Protein AF-A0A8J5FPH4-F1 (afdb_monomer_lite)

Secondary structure (DSSP, 8-state):
-TT--HHHHHHHHHHHHTTT----GGGSTTSTT--S-HHHHHHHHHHHHHHHTTS-GGGG-GGGT--BS--S-S--SS----------B-

InterPro domains:
  IPR012946 X8 domain [PF07983] (3-66)
  IPR012946 X8 domain [SM00768] (1-74)
  IPR044788 Carbohydrate-binding X8 domain-containing protein, plant [PTHR31044] (2-70)

Structure (mmCIF, N/CA/C/O backbone):
data_AF-A0A8J5FPH4-F1
#
_entry.id   AF-A0A8J5FPH4-F1
#
loop_
_atom_site.group_PDB
_atom_site.id
_atom_site.type_symbol
_atom_site.label_atom_id
_atom_site.label_alt_id
_atom_site.label_comp_id
_atom_site.label_asym_id
_atom_site.label_entity_id
_atom_site.label_seq_id
_atom_site.pdbx_PDB_ins_code
_atom_site.Cartn_x
_atom_site.Cartn_y
_atom_site.Cartn_z
_atom_site.occupancy
_atom_site.B_iso_or_equiv
_atom_site.auth_seq_id
_atom_site.auth_comp_id
_atom_site.auth_asym_id
_atom_site.auth_atom_id
_atom_site.pdbx_PDB_model_num
ATOM 1 N N . MET A 1 1 ? 4.506 3.805 8.788 1.00 67.56 1 MET A N 1
ATOM 2 C CA . MET A 1 1 ? 4.325 5.164 8.243 1.00 67.56 1 MET A CA 1
ATOM 3 C C . MET A 1 1 ? 4.230 6.193 9.354 1.00 67.56 1 MET A C 1
ATOM 5 O O . MET A 1 1 ? 3.177 6.799 9.531 1.00 67.56 1 MET A O 1
ATOM 9 N N . PRO A 1 2 ? 5.281 6.393 10.174 1.00 63.12 2 PRO A N 1
ATOM 10 C CA . PRO A 1 2 ? 5.246 7.444 11.184 1.00 63.12 2 PRO A CA 1
ATOM 11 C C . PRO A 1 2 ? 5.346 8.806 10.486 1.00 63.12 2 PRO A C 1
ATOM 13 O O . PRO A 1 2 ? 6.339 9.080 9.820 1.00 63.12 2 PRO A O 1
ATOM 16 N N . GLY A 1 3 ? 4.322 9.648 10.628 1.00 76.88 3 GLY A N 1
ATOM 17 C CA . GLY A 1 3 ? 4.316 11.012 10.083 1.00 76.88 3 GLY A CA 1
ATOM 18 C C . GLY A 1 3 ? 3.693 11.174 8.691 1.00 76.88 3 GLY A C 1
ATOM 19 O O . GLY A 1 3 ? 3.643 12.293 8.189 1.00 76.88 3 GLY A O 1
ATOM 20 N N . THR A 1 4 ? 3.180 10.106 8.075 1.00 87.94 4 THR A N 1
ATOM 21 C CA . THR A 1 4 ? 2.365 10.209 6.852 1.00 87.94 4 THR A CA 1
ATOM 22 C C . THR A 1 4 ? 0.956 10.683 7.206 1.00 87.94 4 THR A C 1
ATOM 24 O O . THR A 1 4 ? 0.352 10.172 8.149 1.00 87.94 4 THR A O 1
ATOM 27 N N . THR A 1 5 ? 0.420 11.654 6.462 1.00 93.75 5 THR A N 1
ATOM 28 C CA . THR A 1 5 ? -0.934 12.171 6.708 1.00 93.75 5 THR A CA 1
ATOM 29 C C . THR A 1 5 ? -2.002 11.195 6.219 1.00 93.75 5 THR A C 1
ATOM 31 O O . THR A 1 5 ? -1.765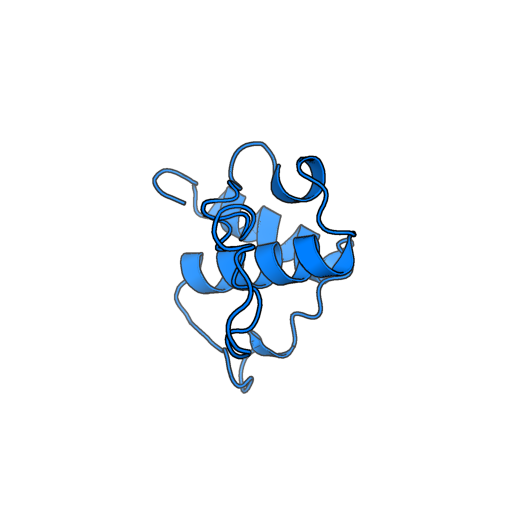 10.401 5.305 1.00 93.75 5 THR A O 1
ATOM 34 N N . THR A 1 6 ? -3.203 11.276 6.791 1.00 93.94 6 THR A N 1
ATOM 35 C CA . THR A 1 6 ? -4.343 10.444 6.382 1.00 93.94 6 THR A CA 1
ATOM 36 C C . THR A 1 6 ? -4.660 10.602 4.896 1.00 93.94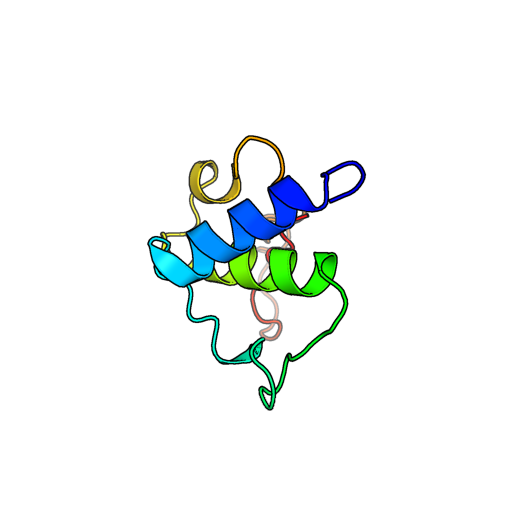 6 THR A C 1
ATOM 38 O O . THR A 1 6 ? -4.924 9.612 4.220 1.00 93.94 6 THR A O 1
ATOM 41 N N . GLU A 1 7 ? -4.571 11.819 4.357 1.00 95.12 7 GLU A N 1
ATOM 42 C CA . GLU A 1 7 ? -4.811 12.102 2.937 1.00 95.12 7 GLU A CA 1
ATOM 43 C C . GLU A 1 7 ? -3.840 11.321 2.048 1.00 95.12 7 GLU A C 1
ATOM 45 O O . GLU A 1 7 ? -4.236 10.759 1.027 1.00 95.12 7 GLU A O 1
ATOM 50 N N . LYS A 1 8 ? -2.573 11.232 2.463 1.00 94.81 8 LYS A N 1
ATOM 51 C CA . LYS A 1 8 ? -1.542 10.501 1.728 1.00 94.81 8 LYS A CA 1
ATOM 52 C C . LYS A 1 8 ? -1.719 8.988 1.840 1.00 94.81 8 LYS A C 1
ATOM 54 O O . LYS A 1 8 ? -1.556 8.289 0.847 1.00 94.81 8 LYS A O 1
ATOM 59 N N . LEU A 1 9 ? -2.151 8.482 2.998 1.00 94.38 9 LEU A N 1
ATOM 60 C CA . LEU A 1 9 ? -2.522 7.069 3.153 1.00 94.38 9 LEU A CA 1
ATOM 61 C C . LEU A 1 9 ? -3.686 6.688 2.226 1.00 94.38 9 LEU A C 1
ATOM 63 O O . LEU A 1 9 ? -3.621 5.666 1.546 1.00 94.38 9 LEU A O 1
ATOM 67 N N . VAL A 1 10 ? -4.719 7.530 2.143 1.00 95.88 10 VAL A N 1
ATOM 68 C CA . VAL A 1 10 ? -5.852 7.327 1.227 1.00 95.88 10 VAL A CA 1
ATOM 69 C C . VAL A 1 10 ? -5.396 7.366 -0.234 1.00 95.88 10 VAL A C 1
ATOM 71 O O . VAL A 1 10 ? -5.799 6.511 -1.020 1.00 95.88 10 VAL A O 1
ATOM 74 N N . ALA A 1 11 ? -4.523 8.308 -0.603 1.00 95.88 11 ALA A N 1
ATOM 75 C CA . ALA A 1 11 ? -3.959 8.373 -1.951 1.00 95.88 11 ALA A CA 1
ATOM 76 C C . ALA A 1 11 ? -3.179 7.097 -2.312 1.00 95.88 11 ALA A C 1
ATOM 78 O O . ALA A 1 11 ? -3.367 6.555 -3.402 1.00 95.88 11 ALA A O 1
ATOM 79 N N . ASN A 1 12 ? -2.373 6.575 -1.384 1.00 94.94 12 ASN A N 1
ATOM 80 C CA . ASN A 1 12 ? -1.628 5.335 -1.583 1.00 94.94 12 ASN A CA 1
ATOM 81 C C . ASN A 1 12 ? -2.554 4.129 -1.787 1.00 94.94 12 ASN A C 1
ATOM 83 O O . ASN A 1 12 ? -2.318 3.333 -2.694 1.00 94.94 12 ASN A O 1
ATOM 87 N N . ILE A 1 13 ? -3.618 4.012 -0.983 1.00 95.81 13 ILE A N 1
ATOM 88 C CA . ILE A 1 13 ? -4.632 2.954 -1.121 1.00 95.81 13 ILE A CA 1
ATOM 89 C C . ILE A 1 13 ? -5.302 3.044 -2.493 1.00 95.81 13 ILE A C 1
ATOM 91 O O . ILE A 1 13 ? -5.355 2.052 -3.217 1.00 95.81 13 ILE A O 1
ATOM 95 N N . ASN A 1 14 ? -5.770 4.234 -2.875 1.00 96.81 14 ASN A N 1
ATOM 96 C CA . ASN A 1 14 ? -6.457 4.446 -4.149 1.00 96.81 14 ASN A CA 1
ATOM 97 C C . ASN A 1 14 ? -5.558 4.124 -5.346 1.00 96.81 14 ASN A C 1
ATOM 99 O O . ASN A 1 14 ? -6.013 3.505 -6.306 1.00 96.81 14 ASN A O 1
ATOM 103 N N . TYR A 1 15 ? -4.284 4.518 -5.290 1.00 96.06 15 TYR A N 1
ATOM 104 C CA . TYR A 1 15 ? -3.321 4.181 -6.331 1.00 96.06 15 TYR A CA 1
ATOM 105 C C . TYR A 1 15 ? -3.087 2.671 -6.402 1.00 96.06 15 TYR A C 1
ATOM 107 O O . TYR A 1 15 ? -3.284 2.088 -7.465 1.00 96.06 15 TYR A O 1
ATOM 115 N N . ALA A 1 16 ? -2.724 2.037 -5.283 1.00 96.06 16 ALA A N 1
ATOM 116 C CA . ALA A 1 16 ? -2.405 0.614 -5.231 1.00 96.06 16 ALA A CA 1
ATOM 117 C C . ALA A 1 16 ? -3.581 -0.256 -5.702 1.00 96.06 16 ALA A C 1
ATOM 119 O O . ALA A 1 16 ? -3.422 -1.064 -6.614 1.00 96.06 16 ALA A O 1
ATOM 120 N N . CYS A 1 17 ? -4.765 -0.045 -5.121 1.00 96.31 17 CYS A N 1
ATOM 121 C CA . CYS A 1 17 ? -5.968 -0.834 -5.391 1.00 96.31 17 CYS A CA 1
ATOM 122 C C . CYS A 1 17 ? -6.676 -0.464 -6.702 1.00 96.31 17 CYS A C 1
ATOM 124 O O . CYS A 1 17 ? -7.526 -1.217 -7.172 1.00 96.31 17 CYS A O 1
ATOM 126 N N . GLY A 1 18 ? -6.392 0.718 -7.253 1.00 95.19 18 GLY A N 1
ATOM 127 C CA . GLY A 1 18 ? -6.950 1.194 -8.513 1.00 95.19 18 GLY A CA 1
ATOM 128 C C . GLY A 1 18 ? -6.043 0.839 -9.685 1.00 95.19 18 GLY A C 1
ATOM 129 O O . GLY A 1 18 ? -6.135 -0.236 -10.269 1.00 95.19 18 GLY A O 1
ATOM 130 N N . SER A 1 19 ? -5.158 1.766 -10.050 1.00 92.62 19 SER A N 1
ATOM 131 C CA . SER A 1 19 ? -4.249 1.610 -11.194 1.00 92.62 19 SER A CA 1
ATOM 132 C C . SER A 1 19 ? -3.026 0.731 -10.911 1.00 92.62 19 SER A C 1
ATOM 134 O O . SER A 1 19 ? -2.326 0.345 -11.840 1.00 92.62 19 SER A O 1
ATOM 136 N N . GLY A 1 20 ? -2.736 0.455 -9.641 1.00 83.88 20 GLY A N 1
ATOM 137 C CA . GLY A 1 20 ? -1.491 -0.141 -9.165 1.00 83.88 20 GLY A CA 1
ATOM 138 C C . GLY A 1 20 ? -1.440 -1.673 -9.163 1.00 83.88 20 GLY A C 1
ATOM 139 O O . GLY A 1 20 ? -0.549 -2.258 -8.563 1.00 83.88 20 GLY A O 1
ATOM 140 N N . LEU A 1 21 ? -2.370 -2.355 -9.830 1.00 90.94 21 LEU A N 1
ATOM 141 C CA . LEU A 1 21 ? -2.387 -3.824 -9.947 1.00 90.94 21 LEU A CA 1
ATOM 142 C C . LEU A 1 21 ? -2.539 -4.591 -8.617 1.00 90.94 21 LEU A C 1
ATOM 144 O O . LEU A 1 21 ? -2.509 -5.821 -8.635 1.00 90.94 21 LEU A O 1
ATOM 148 N N . ALA A 1 22 ? -2.720 -3.919 -7.475 1.00 94.38 22 ALA A N 1
ATOM 149 C CA . ALA A 1 22 ? -2.851 -4.595 -6.193 1.00 94.38 22 ALA A CA 1
ATOM 150 C C . ALA A 1 22 ? -4.250 -5.204 -6.026 1.00 94.38 22 ALA A C 1
ATOM 152 O O . ALA A 1 22 ? -5.263 -4.510 -6.137 1.00 94.38 22 ALA A O 1
ATOM 153 N N . ASP A 1 23 ? -4.322 -6.489 -5.675 1.00 93.56 23 ASP A N 1
ATOM 154 C CA . ASP A 1 23 ? -5.583 -7.115 -5.274 1.00 93.56 23 ASP A CA 1
ATOM 155 C C . ASP A 1 23 ? -5.942 -6.748 -3.828 1.00 93.56 23 ASP A C 1
ATOM 157 O O . ASP A 1 23 ? -5.465 -7.340 -2.859 1.00 93.56 23 ASP A O 1
ATOM 161 N N . CYS A 1 24 ? -6.825 -5.764 -3.685 1.00 94.69 24 CYS A N 1
ATOM 162 C CA . CYS A 1 24 ? -7.261 -5.262 -2.387 1.00 94.69 24 CYS A CA 1
ATOM 163 C C . CYS A 1 24 ? -8.538 -5.916 -1.845 1.00 94.69 24 CYS A C 1
ATOM 165 O O . CYS A 1 24 ? -9.098 -5.413 -0.872 1.00 94.69 24 CYS A O 1
ATOM 167 N N . ARG A 1 25 ? -9.023 -7.029 -2.417 1.00 94.75 25 ARG A N 1
ATOM 168 C CA . ARG A 1 25 ? -10.263 -7.684 -1.944 1.00 94.75 25 ARG A CA 1
ATOM 169 C C . ARG A 1 25 ? -10.193 -8.114 -0.479 1.00 94.75 25 ARG A C 1
ATOM 171 O O . ARG A 1 25 ? -11.200 -8.069 0.217 1.00 94.75 25 ARG A O 1
ATOM 178 N N . ALA A 1 26 ? -9.010 -8.488 0.009 1.00 92.81 26 ALA A N 1
ATOM 179 C CA . ALA A 1 26 ? -8.843 -8.959 1.381 1.00 92.81 26 ALA A CA 1
ATOM 180 C C . ALA A 1 26 ? -9.077 -7.875 2.446 1.00 92.81 26 ALA A C 1
ATOM 182 O O . ALA A 1 26 ? -9.466 -8.213 3.559 1.00 92.81 26 ALA A O 1
ATOM 183 N N . ILE A 1 27 ? -8.847 -6.600 2.114 1.00 94.56 27 ILE A N 1
ATOM 184 C CA . ILE A 1 27 ? -8.997 -5.454 3.029 1.00 94.56 27 ILE A CA 1
ATOM 185 C C . ILE A 1 27 ? -10.342 -4.731 2.885 1.00 94.56 27 ILE A C 1
ATOM 187 O O . ILE A 1 27 ? -10.602 -3.794 3.637 1.00 94.56 27 ILE A O 1
ATOM 191 N N . GLN A 1 28 ? -11.200 -5.154 1.950 1.00 93.12 28 GLN A N 1
ATOM 192 C CA . GLN A 1 28 ? -12.570 -4.644 1.838 1.00 93.12 28 GLN A CA 1
ATOM 193 C C . GLN A 1 28 ? -13.456 -5.180 2.966 1.00 93.12 28 GLN A C 1
ATOM 195 O O . GLN A 1 28 ? -13.127 -6.178 3.608 1.00 93.12 28 GLN A O 1
ATOM 200 N N . GLU A 1 29 ? -14.590 -4.522 3.202 1.00 93.19 29 GLU A N 1
ATOM 201 C CA . GLU A 1 29 ? -15.583 -4.973 4.179 1.00 93.19 29 GLU A CA 1
ATOM 202 C C . GLU A 1 29 ? -15.995 -6.434 3.919 1.00 93.19 29 GLU A C 1
ATOM 204 O O . GLU A 1 29 ? -16.273 -6.830 2.788 1.00 93.19 29 GLU A O 1
ATOM 209 N N . GLY A 1 30 ? -15.975 -7.257 4.974 1.00 92.88 30 GLY A N 1
ATOM 210 C CA . GLY A 1 30 ? -16.219 -8.703 4.883 1.00 92.88 30 GLY A CA 1
ATOM 211 C C . GLY A 1 30 ? -15.017 -9.540 4.419 1.00 92.88 30 GLY A C 1
ATOM 212 O O . GLY A 1 30 ? -15.103 -10.767 4.403 1.00 92.88 30 GLY A O 1
ATOM 213 N N . GLY A 1 31 ? -13.893 -8.908 4.071 1.00 92.50 31 GLY A N 1
ATOM 214 C CA . GLY A 1 31 ? -12.647 -9.577 3.712 1.00 92.50 31 GLY A CA 1
ATOM 215 C C . GLY A 1 31 ? -11.858 -10.102 4.925 1.00 92.50 31 GLY A C 1
ATOM 216 O O . GLY A 1 31 ? -11.990 -9.586 6.038 1.00 92.50 31 GLY A O 1
ATOM 217 N N . PRO A 1 32 ? -10.988 -11.111 4.731 1.00 91.88 32 PRO A N 1
ATOM 218 C CA . PRO A 1 32 ? -10.212 -11.740 5.807 1.00 91.88 32 PRO A CA 1
ATOM 219 C C . PRO A 1 32 ? -9.175 -10.821 6.475 1.00 91.88 32 PRO A C 1
ATOM 221 O O . PRO A 1 32 ? -8.706 -11.123 7.570 1.00 91.88 32 PRO A O 1
ATOM 224 N N . CYS A 1 33 ? -8.801 -9.715 5.830 1.00 90.94 33 CYS A N 1
ATOM 225 C CA . CYS A 1 33 ? -7.863 -8.712 6.336 1.00 90.94 33 CYS A CA 1
ATOM 226 C C . CYS A 1 33 ? -8.532 -7.343 6.532 1.00 90.94 33 CYS A C 1
ATOM 228 O O . CYS A 1 33 ? -7.832 -6.333 6.617 1.00 90.94 33 CYS A O 1
ATOM 230 N N . TYR A 1 34 ? -9.868 -7.293 6.598 1.00 93.81 34 TYR A N 1
ATOM 231 C CA . TYR A 1 34 ? -10.603 -6.056 6.841 1.00 93.81 34 TYR A CA 1
ATOM 232 C C . TYR A 1 34 ? -10.113 -5.363 8.119 1.00 93.81 34 TYR A C 1
ATOM 234 O O . TYR A 1 34 ? -9.938 -5.986 9.170 1.00 93.81 34 TYR A O 1
ATOM 242 N N . SER A 1 35 ? -9.899 -4.052 8.035 1.00 94.25 35 SER A N 1
ATOM 243 C CA . SER A 1 35 ? -9.496 -3.237 9.174 1.00 94.25 35 SER A CA 1
ATOM 244 C C . SER A 1 35 ? -10.029 -1.819 9.036 1.00 94.25 35 SER A C 1
ATOM 246 O O . SER A 1 35 ? -10.052 -1.261 7.945 1.00 94.25 35 SER A O 1
ATOM 248 N N . THR A 1 36 ? -10.408 -1.215 10.161 1.00 95.19 36 THR A N 1
ATOM 249 C CA . THR A 1 36 ? -10.752 0.212 10.247 1.00 95.19 36 THR A CA 1
ATOM 250 C C . THR A 1 36 ? -9.527 1.100 10.496 1.00 95.19 36 THR A C 1
ATOM 252 O O . THR A 1 36 ? -9.633 2.323 10.483 1.00 95.19 36 THR A O 1
ATOM 255 N N . ASP A 1 37 ? -8.356 0.500 10.721 1.00 93.69 37 ASP A N 1
ATOM 256 C CA . ASP A 1 37 ? -7.088 1.206 10.884 1.00 93.69 37 ASP A CA 1
ATOM 257 C C . ASP A 1 37 ? -6.487 1.519 9.507 1.00 93.69 37 ASP A C 1
ATOM 259 O O . ASP A 1 37 ? -5.963 0.638 8.819 1.00 93.69 37 ASP A O 1
ATOM 263 N N . ILE A 1 38 ? -6.542 2.793 9.117 1.00 92.25 38 ILE A N 1
ATOM 264 C CA . ILE A 1 38 ? -6.079 3.267 7.810 1.00 92.25 38 ILE A CA 1
ATOM 265 C C . ILE A 1 38 ? -4.597 2.963 7.554 1.00 92.25 38 ILE A C 1
ATOM 267 O O . ILE A 1 38 ? -4.217 2.715 6.412 1.00 92.25 38 ILE A O 1
ATOM 271 N N . ILE A 1 39 ? -3.762 2.914 8.599 1.00 91.25 39 ILE A N 1
ATOM 272 C CA . ILE A 1 39 ? -2.339 2.586 8.458 1.00 91.25 39 ILE A CA 1
ATOM 273 C C . ILE A 1 39 ? -2.191 1.117 8.057 1.00 91.25 39 ILE A C 1
ATOM 275 O O . ILE A 1 39 ? -1.398 0.797 7.174 1.00 91.25 39 ILE A O 1
ATOM 279 N N . LYS A 1 40 ? -2.973 0.213 8.659 1.00 90.56 40 LYS A N 1
ATOM 280 C CA . LYS A 1 40 ? -2.954 -1.214 8.295 1.00 90.56 40 LYS A CA 1
ATOM 281 C C . LYS A 1 40 ? -3.458 -1.439 6.875 1.00 90.56 40 LYS A C 1
ATOM 283 O O . LYS A 1 40 ? -2.843 -2.204 6.135 1.00 90.56 40 LYS A O 1
ATOM 288 N N . VAL A 1 41 ? -4.535 -0.753 6.494 1.00 93.25 41 VAL A N 1
ATOM 289 C CA . VAL A 1 41 ? -5.112 -0.832 5.144 1.00 93.25 41 VAL A CA 1
ATOM 290 C C . VAL A 1 41 ? -4.119 -0.316 4.097 1.00 93.25 41 VAL A C 1
ATOM 292 O O . VAL A 1 41 ? -3.881 -0.995 3.099 1.00 93.25 41 VAL A O 1
ATOM 295 N N . ALA A 1 42 ? -3.479 0.831 4.346 1.00 93.31 42 ALA A N 1
ATOM 296 C CA . ALA A 1 42 ? -2.462 1.390 3.458 1.00 93.31 42 ALA A CA 1
ATOM 297 C C . ALA A 1 42 ? -1.240 0.475 3.335 1.00 93.31 42 ALA A C 1
ATOM 299 O O . ALA A 1 42 ? -0.848 0.144 2.219 1.00 93.31 42 ALA A O 1
ATOM 300 N N . ASN A 1 43 ? -0.693 -0.009 4.455 1.00 91.00 43 ASN A N 1
ATOM 301 C CA . ASN A 1 43 ? 0.440 -0.937 4.436 1.00 91.00 43 ASN A CA 1
ATOM 302 C C . ASN A 1 43 ? 0.123 -2.201 3.628 1.00 91.00 43 ASN A C 1
ATOM 304 O O . ASN A 1 43 ? 0.958 -2.649 2.846 1.00 91.00 43 ASN A O 1
ATOM 308 N N . TYR A 1 44 ? -1.079 -2.768 3.786 1.00 91.25 44 TYR A N 1
ATOM 309 C CA . TYR A 1 44 ? -1.495 -3.936 3.013 1.00 91.25 44 TYR A CA 1
ATOM 310 C C . TYR A 1 44 ? -1.549 -3.627 1.514 1.00 91.25 44 TYR A C 1
ATOM 312 O O . TYR A 1 44 ? -0.908 -4.321 0.728 1.00 91.25 44 TYR A O 1
ATOM 320 N N . ALA A 1 45 ? -2.276 -2.577 1.119 1.00 94.81 45 ALA A N 1
ATOM 321 C CA . ALA A 1 45 ? -2.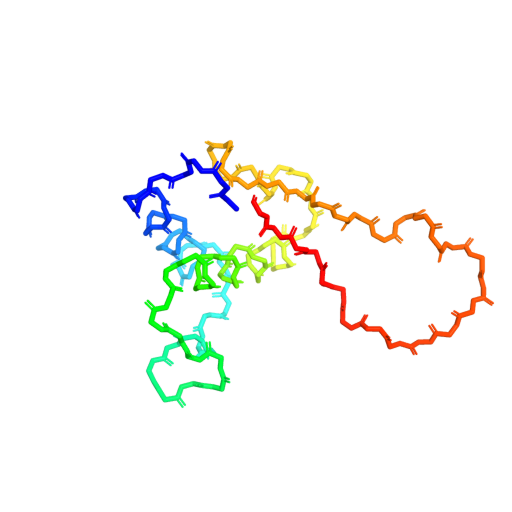443 -2.206 -0.285 1.00 94.81 45 ALA A CA 1
ATOM 322 C C . ALA A 1 45 ? -1.091 -1.933 -0.961 1.00 94.81 45 ALA A C 1
ATOM 324 O O . ALA A 1 45 ? -0.808 -2.453 -2.039 1.00 94.81 45 ALA A O 1
ATOM 325 N N . MET A 1 46 ? -0.226 -1.173 -0.289 1.00 92.75 46 MET A N 1
ATOM 326 C CA . MET A 1 46 ? 1.107 -0.831 -0.779 1.00 92.75 46 MET A CA 1
ATOM 327 C C . MET A 1 46 ? 2.003 -2.061 -0.890 1.00 92.75 46 MET A C 1
ATOM 329 O O . MET A 1 46 ? 2.739 -2.195 -1.867 1.00 92.75 46 MET A O 1
ATOM 333 N N . ASN A 1 47 ? 1.924 -2.981 0.074 1.00 90.31 47 ASN A N 1
ATOM 334 C CA . ASN A 1 47 ? 2.680 -4.223 0.013 1.00 90.31 47 ASN A CA 1
ATOM 335 C C . ASN A 1 47 ? 2.239 -5.073 -1.185 1.00 90.31 47 ASN A C 1
ATOM 337 O O . ASN A 1 47 ? 3.064 -5.467 -2.004 1.00 90.31 47 ASN A O 1
ATOM 341 N N . VAL A 1 48 ? 0.932 -5.293 -1.353 1.00 91.88 48 VAL A N 1
ATOM 342 C CA . VAL A 1 48 ? 0.413 -6.059 -2.495 1.00 91.88 48 VAL A CA 1
ATOM 343 C C . VAL A 1 48 ? 0.778 -5.393 -3.829 1.00 91.88 48 VAL A C 1
ATOM 345 O O . VAL A 1 48 ? 1.153 -6.101 -4.762 1.00 91.88 48 VAL A O 1
ATOM 348 N N . TYR A 1 49 ? 0.747 -4.057 -3.914 1.00 93.62 49 TYR A N 1
ATOM 349 C CA . TYR A 1 49 ? 1.244 -3.302 -5.073 1.00 93.62 49 TYR A CA 1
ATOM 350 C C . TYR A 1 49 ? 2.705 -3.630 -5.375 1.00 93.62 49 TYR A C 1
ATOM 352 O O . TYR A 1 49 ? 3.030 -4.010 -6.494 1.00 93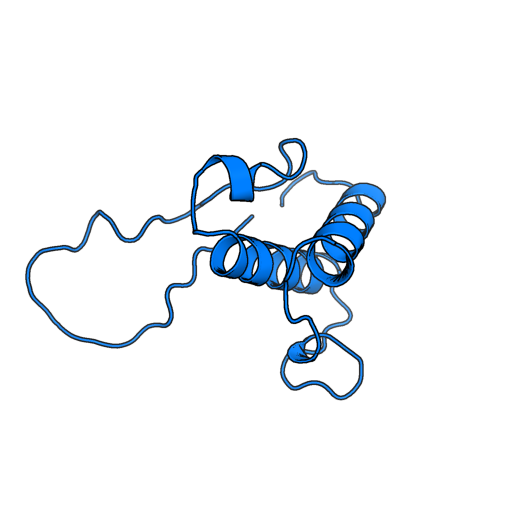.62 49 TYR A O 1
ATOM 360 N N . TYR A 1 50 ? 3.587 -3.512 -4.380 1.00 90.25 50 TYR A N 1
ATOM 361 C CA . TYR A 1 50 ? 5.019 -3.751 -4.555 1.00 90.25 50 TYR A CA 1
ATOM 362 C C . TYR A 1 50 ? 5.293 -5.156 -5.091 1.00 90.25 50 TYR A C 1
ATOM 364 O O . TYR A 1 50 ? 6.100 -5.309 -6.011 1.00 90.25 50 TYR A O 1
ATOM 372 N N . TYR A 1 51 ? 4.553 -6.146 -4.580 1.00 87.69 51 TYR A N 1
ATOM 373 C CA . TYR A 1 51 ? 4.600 -7.515 -5.079 1.00 87.69 51 TYR A CA 1
ATOM 374 C C . TYR A 1 51 ? 4.111 -7.624 -6.535 1.00 87.69 51 TYR A C 1
ATOM 376 O O . TYR A 1 51 ? 4.767 -8.171 -7.419 1.00 87.69 51 TYR A O 1
ATOM 384 N N . SER A 1 52 ? 2.966 -7.019 -6.826 1.00 90.25 52 SER A N 1
ATOM 385 C CA . SER A 1 52 ? 2.331 -7.102 -8.147 1.00 90.25 52 SER A CA 1
ATOM 386 C C . SER A 1 52 ? 3.090 -6.322 -9.232 1.00 90.25 52 SER A C 1
ATOM 388 O O . SER A 1 52 ? 3.006 -6.665 -10.409 1.00 90.25 52 SER A O 1
ATOM 390 N N . ALA A 1 53 ? 3.852 -5.295 -8.848 1.00 90.19 53 ALA A N 1
ATOM 391 C CA . ALA A 1 53 ? 4.589 -4.402 -9.740 1.00 90.19 53 ALA A CA 1
ATOM 392 C C . ALA A 1 53 ? 6.061 -4.809 -9.967 1.00 90.19 53 ALA A C 1
ATOM 394 O O . ALA A 1 53 ? 6.794 -4.093 -10.651 1.00 90.19 53 ALA A O 1
ATOM 395 N N . GLY A 1 54 ? 6.512 -5.940 -9.410 1.00 87.94 54 GLY A N 1
ATOM 396 C CA . GLY A 1 54 ? 7.844 -6.503 -9.681 1.00 87.94 54 GLY A CA 1
ATOM 397 C C . GLY A 1 54 ? 8.927 -6.233 -8.629 1.00 87.94 54 GLY A C 1
ATOM 398 O O . GLY A 1 54 ? 10.094 -6.468 -8.903 1.00 87.94 54 GLY A O 1
ATOM 399 N N . HIS A 1 55 ? 8.571 -5.774 -7.423 1.00 84.38 55 HIS A N 1
ATOM 400 C CA . HIS A 1 55 ? 9.442 -5.763 -6.229 1.00 84.38 55 HIS A CA 1
ATOM 401 C C . HIS A 1 55 ? 10.695 -4.862 -6.325 1.00 84.38 55 HIS A C 1
ATOM 403 O O . HIS A 1 55 ? 11.641 -4.969 -5.535 1.00 84.38 55 HIS A O 1
ATOM 409 N N . GLU A 1 56 ? 10.715 -3.947 -7.287 1.00 86.25 56 GLU A N 1
ATOM 410 C CA . GLU A 1 56 ? 11.777 -2.953 -7.417 1.00 86.25 56 GLU A CA 1
ATOM 411 C C . GLU A 1 56 ? 11.675 -1.851 -6.354 1.00 86.25 56 GLU A C 1
ATOM 413 O O . GLU A 1 56 ? 10.584 -1.493 -5.909 1.00 86.25 56 GLU A O 1
ATOM 418 N N . ASP A 1 57 ? 12.811 -1.262 -5.964 1.00 84.25 57 ASP A N 1
ATOM 419 C CA . ASP A 1 57 ? 12.866 -0.192 -4.950 1.00 84.25 57 ASP A CA 1
ATOM 420 C C . ASP A 1 57 ? 11.911 0.973 -5.272 1.00 84.25 57 ASP A C 1
ATOM 422 O O . ASP A 1 57 ? 11.230 1.490 -4.383 1.00 84.25 57 ASP A O 1
ATOM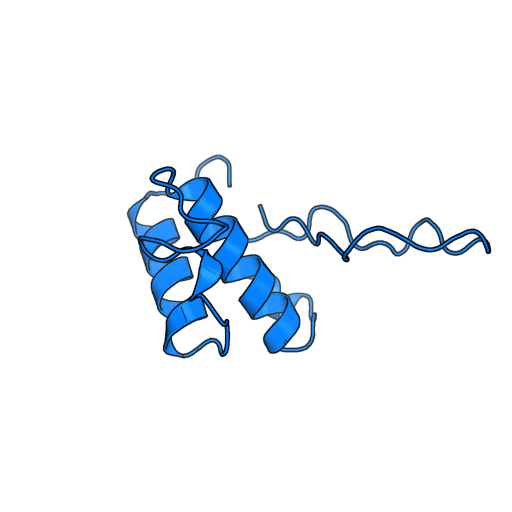 426 N N . PHE A 1 58 ? 11.797 1.353 -6.551 1.00 88.50 58 PHE A N 1
ATOM 427 C CA . PHE A 1 58 ? 10.918 2.445 -6.981 1.00 88.50 58 PHE A CA 1
ATOM 428 C C . PHE A 1 58 ? 9.427 2.133 -6.784 1.00 88.50 58 PHE A C 1
ATOM 430 O O . PHE A 1 58 ? 8.638 3.054 -6.575 1.00 88.50 58 PHE A O 1
ATOM 437 N N . ASN A 1 59 ? 9.033 0.856 -6.767 1.00 90.19 59 ASN A N 1
ATOM 438 C CA . ASN A 1 59 ? 7.656 0.455 -6.479 1.00 90.19 59 ASN A CA 1
ATOM 439 C C . ASN A 1 59 ? 7.279 0.692 -5.009 1.00 90.19 59 ASN A C 1
ATOM 441 O O . ASN A 1 59 ? 6.103 0.772 -4.677 1.00 90.19 59 ASN A O 1
ATOM 445 N N . CYS A 1 60 ? 8.252 0.847 -4.112 1.00 89.00 60 CYS A N 1
ATOM 446 C CA . CYS A 1 60 ? 7.985 1.199 -2.722 1.00 89.00 60 CYS A CA 1
ATOM 447 C C . CYS A 1 60 ? 7.929 2.722 -2.492 1.00 89.00 60 CYS A C 1
ATOM 449 O O . CYS A 1 60 ? 7.639 3.153 -1.380 1.00 89.00 60 CYS A O 1
ATOM 451 N N . TYR A 1 61 ? 8.193 3.561 -3.500 1.00 89.38 61 TYR A N 1
ATOM 452 C CA . TYR A 1 61 ? 8.405 4.992 -3.269 1.00 89.38 61 TYR A CA 1
ATOM 453 C C . TYR A 1 61 ? 7.184 5.696 -2.657 1.00 89.38 61 TYR A C 1
ATOM 455 O O . TYR A 1 61 ? 7.340 6.393 -1.656 1.00 89.38 61 TYR A O 1
ATOM 463 N N . PHE A 1 62 ? 5.983 5.517 -3.229 1.00 91.19 62 PHE A N 1
ATOM 464 C CA . PHE A 1 62 ? 4.724 6.125 -2.754 1.00 91.19 62 PHE A CA 1
ATOM 465 C C . PHE A 1 62 ? 4.890 7.585 -2.295 1.00 91.19 62 PHE A C 1
ATOM 467 O O . PHE A 1 62 ? 4.528 7.968 -1.179 1.00 91.19 62 PHE A O 1
ATOM 474 N N . ASP A 1 63 ? 5.530 8.392 -3.143 1.00 90.31 63 ASP A N 1
ATOM 475 C CA . ASP A 1 63 ? 5.843 9.799 -2.870 1.00 90.31 63 ASP A CA 1
ATOM 476 C C . ASP A 1 63 ? 6.619 10.004 -1.545 1.00 90.31 63 ASP A C 1
ATOM 478 O O . ASP A 1 63 ? 6.322 10.875 -0.729 1.00 90.31 63 ASP A O 1
ATOM 482 N N . GLY A 1 64 ? 7.580 9.122 -1.267 1.00 88.62 64 GLY A N 1
ATOM 483 C CA . GLY A 1 64 ? 8.399 9.122 -0.053 1.00 88.62 64 GLY A CA 1
ATOM 484 C C . GLY A 1 64 ? 7.686 8.654 1.220 1.00 88.62 64 GLY A C 1
ATOM 485 O O . GLY A 1 64 ? 8.261 8.763 2.301 1.00 88.62 64 GLY A O 1
ATOM 486 N N . SER A 1 65 ? 6.447 8.158 1.125 1.00 88.81 65 SER A N 1
ATOM 487 C CA . SER A 1 65 ? 5.715 7.614 2.281 1.00 88.81 65 SER A CA 1
ATOM 488 C C . SER A 1 65 ? 5.862 6.110 2.467 1.00 88.81 65 SER A C 1
ATOM 490 O O . SER A 1 65 ? 5.456 5.609 3.511 1.00 88.81 65 SER A O 1
ATOM 492 N N . GLY A 1 66 ? 6.423 5.409 1.480 1.00 86.31 66 GLY A N 1
ATOM 493 C CA . GLY A 1 66 ? 6.742 3.995 1.584 1.00 86.31 66 GLY A CA 1
ATOM 494 C C . GLY A 1 66 ? 8.236 3.767 1.792 1.00 86.31 66 GLY A C 1
ATOM 495 O O . GLY A 1 66 ? 9.088 4.413 1.178 1.00 86.31 66 GLY A O 1
ATOM 496 N N . ARG A 1 67 ? 8.564 2.810 2.654 1.00 84.25 67 ARG A N 1
ATOM 497 C CA . ARG A 1 67 ? 9.925 2.338 2.891 1.00 84.25 67 ARG A CA 1
ATOM 498 C C . ARG A 1 67 ? 9.939 0.826 3.057 1.00 84.25 67 ARG A C 1
ATOM 500 O O . ARG A 1 67 ? 9.241 0.294 3.918 1.00 84.25 67 ARG A O 1
ATOM 507 N N . ILE A 1 68 ? 10.821 0.153 2.320 1.00 80.75 68 ILE A N 1
ATOM 508 C CA . ILE A 1 68 ? 11.135 -1.256 2.566 1.00 80.75 68 ILE A CA 1
ATOM 509 C C . ILE A 1 68 ? 11.885 -1.334 3.893 1.00 80.75 68 ILE A C 1
ATOM 511 O O . ILE A 1 68 ? 13.009 -0.847 4.005 1.00 80.75 68 ILE A O 1
ATOM 515 N N . VAL A 1 69 ? 11.273 -1.918 4.923 1.00 73.50 69 VAL A N 1
ATOM 516 C CA . VAL A 1 69 ? 11.958 -2.080 6.219 1.00 73.50 69 VAL A CA 1
ATOM 517 C C . VAL A 1 69 ? 12.770 -3.373 6.301 1.00 73.50 69 VAL A C 1
ATOM 519 O O . VAL A 1 69 ? 13.693 -3.449 7.103 1.00 73.50 69 VAL A O 1
ATOM 522 N N . MET A 1 70 ? 12.459 -4.371 5.469 1.00 64.50 70 MET A N 1
ATOM 523 C CA . MET A 1 70 ? 13.219 -5.616 5.349 1.00 64.50 70 MET A CA 1
ATOM 524 C C . MET A 1 70 ? 13.170 -6.120 3.904 1.00 64.50 70 MET A C 1
ATOM 526 O O . MET A 1 70 ? 12.125 -6.561 3.438 1.00 64.50 70 MET A O 1
ATOM 530 N N . ARG A 1 71 ? 14.313 -6.096 3.207 1.00 61.22 71 ARG A N 1
ATOM 531 C CA . ARG A 1 71 ? 14.577 -7.033 2.105 1.00 61.22 71 ARG A CA 1
ATOM 532 C C . ARG A 1 71 ? 15.157 -8.271 2.778 1.00 61.22 71 ARG A C 1
ATOM 534 O O . ARG A 1 71 ? 16.150 -8.141 3.491 1.00 61.22 71 ARG A O 1
ATOM 541 N N . ALA A 1 72 ? 14.576 -9.451 2.596 1.00 55.59 72 ALA A N 1
ATOM 542 C CA . ALA A 1 72 ? 15.111 -10.700 3.148 1.00 55.59 72 ALA A CA 1
ATOM 543 C C . ALA A 1 72 ? 16.425 -11.141 2.454 1.00 55.59 72 ALA A C 1
ATOM 545 O O . ALA A 1 72 ? 16.597 -12.298 2.100 1.00 55.59 72 ALA A O 1
ATOM 546 N N . ALA A 1 73 ? 17.369 -10.221 2.244 1.00 49.75 73 ALA A N 1
ATOM 547 C CA . ALA A 1 73 ? 18.669 -10.476 1.636 1.00 49.75 73 ALA A CA 1
ATOM 548 C C . ALA A 1 73 ? 19.766 -10.802 2.670 1.00 49.75 73 ALA A C 1
ATOM 550 O O . ALA A 1 73 ? 20.897 -11.059 2.275 1.00 49.75 73 ALA A O 1
ATOM 551 N N . TYR A 1 74 ? 19.469 -10.808 3.980 1.00 47.59 74 TYR A N 1
ATOM 552 C CA . TYR A 1 74 ? 20.472 -11.093 5.025 1.00 47.59 74 TYR A CA 1
ATOM 553 C C . TYR A 1 74 ? 20.387 -12.501 5.649 1.00 47.59 74 TYR A C 1
ATOM 555 O O . TYR A 1 74 ? 21.146 -12.809 6.561 1.00 47.59 74 TYR A O 1
ATOM 563 N N . ILE A 1 75 ? 19.508 -13.385 5.161 1.00 50.62 75 ILE A N 1
ATOM 564 C CA . ILE A 1 75 ? 19.487 -14.805 5.567 1.00 50.62 75 ILE A CA 1
ATOM 565 C C . ILE A 1 75 ? 19.420 -15.698 4.321 1.00 50.62 75 ILE A C 1
ATOM 567 O O . ILE A 1 75 ? 18.511 -16.500 4.150 1.00 50.62 75 ILE A O 1
ATOM 571 N N . LEU A 1 76 ? 20.400 -15.564 3.427 1.00 47.12 76 LEU A N 1
ATOM 572 C CA . LEU A 1 76 ? 20.761 -16.659 2.526 1.00 47.12 76 LEU A CA 1
ATOM 573 C C . LEU A 1 76 ? 21.999 -17.359 3.096 1.00 47.12 76 LEU A C 1
ATOM 575 O O . LEU A 1 76 ? 23.107 -17.209 2.596 1.00 47.12 76 LEU A O 1
ATOM 579 N N . ASN A 1 77 ? 21.793 -18.113 4.178 1.00 47.78 77 ASN A N 1
ATOM 580 C CA . ASN A 1 77 ? 22.591 -19.302 4.454 1.00 47.78 77 ASN A CA 1
ATOM 581 C C . ASN A 1 77 ? 21.621 -20.451 4.771 1.00 47.78 77 ASN A C 1
ATOM 583 O O . ASN A 1 77 ? 21.215 -20.649 5.910 1.00 47.78 77 ASN A O 1
ATOM 587 N N . GLU A 1 78 ? 21.149 -21.083 3.696 1.00 53.78 78 GLU A N 1
ATOM 588 C CA . GLU A 1 78 ? 20.591 -22.440 3.606 1.00 53.78 78 GLU A CA 1
ATOM 589 C C . GLU A 1 78 ? 19.815 -23.023 4.806 1.00 53.78 78 GLU A C 1
ATOM 591 O O . GLU A 1 78 ? 20.148 -24.105 5.288 1.00 53.78 78 GLU A O 1
ATOM 596 N N . ALA A 1 79 ? 18.712 -22.405 5.244 1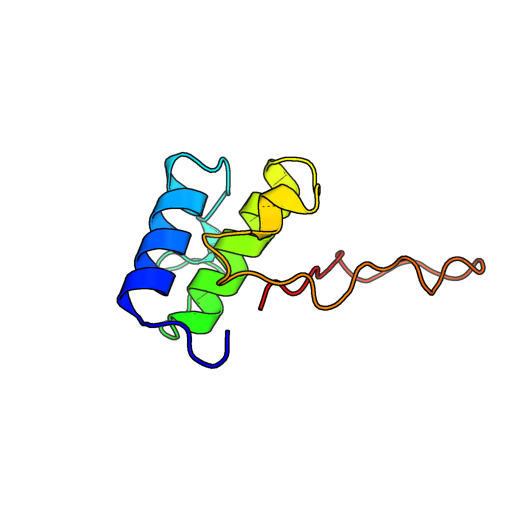.00 50.03 79 ALA A N 1
ATOM 597 C CA . ALA A 1 79 ? 17.747 -23.139 6.067 1.00 50.03 79 ALA A CA 1
ATOM 598 C C . ALA A 1 79 ? 16.321 -22.570 6.042 1.00 50.03 79 ALA A C 1
ATOM 600 O O . ALA A 1 79 ? 16.024 -21.566 6.681 1.00 50.03 79 ALA A O 1
ATOM 601 N N . ASN A 1 80 ? 15.433 -23.376 5.454 1.00 44.28 80 ASN A N 1
ATOM 602 C CA . ASN A 1 80 ? 14.064 -23.620 5.913 1.00 44.28 80 ASN A CA 1
ATOM 603 C C . ASN A 1 80 ? 12.966 -22.611 5.514 1.00 44.28 80 ASN A C 1
ATOM 605 O O . ASN A 1 80 ? 13.081 -21.400 5.664 1.00 44.28 80 ASN A O 1
ATOM 609 N N . TRP A 1 81 ? 11.874 -23.155 4.977 1.00 49.50 81 TRP A N 1
ATOM 610 C CA . TRP A 1 81 ? 10.749 -22.416 4.408 1.00 49.50 81 TRP A CA 1
ATOM 611 C C . TRP A 1 81 ? 9.747 -21.991 5.493 1.00 49.50 81 TRP A C 1
ATOM 613 O O . TRP A 1 81 ? 9.602 -22.676 6.503 1.00 49.50 81 TRP A O 1
ATOM 623 N N . ILE A 1 82 ? 8.990 -20.926 5.185 1.00 45.66 82 ILE A N 1
ATOM 624 C CA . ILE A 1 82 ? 7.872 -20.294 5.922 1.00 45.66 82 ILE A CA 1
ATOM 625 C C . ILE A 1 82 ? 8.286 -19.020 6.676 1.00 45.66 82 ILE A C 1
ATOM 627 O O . ILE A 1 82 ? 8.514 -19.032 7.877 1.00 45.66 82 ILE A O 1
ATOM 631 N N . LEU A 1 83 ? 8.282 -17.890 5.966 1.00 38.81 83 LEU A N 1
ATOM 632 C CA . LEU A 1 83 ? 7.172 -16.936 6.030 1.00 38.81 83 LEU A CA 1
ATOM 633 C C . LEU A 1 83 ? 6.990 -16.338 4.631 1.00 38.81 83 LEU A C 1
ATOM 635 O O . LEU A 1 83 ? 7.968 -16.106 3.923 1.00 38.81 83 LEU A O 1
ATOM 639 N N . HIS A 1 84 ? 5.730 -16.110 4.252 1.00 38.41 84 HIS A N 1
ATOM 640 C CA . HIS A 1 84 ? 5.349 -15.117 3.250 1.00 38.41 84 HIS A CA 1
ATOM 641 C C . HIS A 1 84 ? 6.317 -13.943 3.332 1.00 38.41 84 HIS A C 1
ATOM 643 O O . HIS A 1 84 ? 6.514 -13.421 4.431 1.00 38.41 84 HIS A O 1
ATOM 649 N N . GLU A 1 85 ? 6.923 -13.553 2.216 1.00 40.50 85 GLU A N 1
ATOM 650 C CA . GLU A 1 85 ? 7.778 -12.381 2.175 1.00 40.50 85 GLU A CA 1
ATOM 651 C C . GLU A 1 85 ? 6.963 -11.156 2.629 1.00 40.50 85 GLU A C 1
ATOM 653 O O . GLU A 1 85 ? 6.225 -10.523 1.878 1.00 40.50 85 GLU A O 1
ATOM 658 N N . ALA A 1 86 ? 7.021 -10.857 3.921 1.00 39.56 86 ALA A N 1
ATOM 659 C CA . ALA A 1 86 ? 6.444 -9.663 4.486 1.00 39.56 86 ALA A CA 1
ATOM 660 C C . ALA A 1 86 ? 7.491 -8.574 4.279 1.00 39.56 86 ALA A C 1
ATOM 662 O O . ALA A 1 86 ? 8.226 -8.208 5.199 1.00 39.56 86 ALA A O 1
ATOM 663 N N . SER A 1 87 ? 7.588 -8.081 3.042 1.00 48.19 87 SER A N 1
ATOM 664 C CA . SER A 1 87 ? 8.108 -6.739 2.813 1.00 48.19 87 SER A CA 1
ATOM 665 C C . SER A 1 87 ? 7.180 -5.799 3.573 1.00 48.19 87 SER A C 1
ATOM 667 O O . SER A 1 87 ? 6.125 -5.409 3.088 1.00 48.19 87 SER A O 1
ATOM 669 N N . TRP A 1 88 ? 7.487 -5.491 4.829 1.00 51.09 88 TRP A N 1
ATOM 670 C CA . TRP A 1 88 ? 6.701 -4.492 5.537 1.00 51.09 88 TRP A CA 1
ATOM 671 C C . TRP A 1 88 ? 7.031 -3.150 4.890 1.00 51.09 88 TRP A C 1
ATOM 673 O O . TRP A 1 88 ? 8.111 -2.591 5.095 1.00 51.09 88 TRP A O 1
ATOM 683 N N . ILE A 1 89 ? 6.119 -2.667 4.055 1.00 57.84 89 ILE A N 1
ATOM 684 C CA . ILE A 1 89 ? 6.137 -1.283 3.617 1.00 57.84 89 ILE A CA 1
ATOM 685 C C . ILE A 1 89 ? 5.592 -0.474 4.782 1.00 57.84 89 ILE A C 1
ATOM 687 O O . ILE A 1 89 ? 4.484 -0.721 5.260 1.00 57.84 89 ILE A O 1
ATOM 691 N N . ALA A 1 90 ? 6.430 0.423 5.286 1.00 58.53 90 ALA A N 1
ATOM 692 C CA . ALA A 1 90 ? 6.102 1.363 6.344 1.00 58.53 90 ALA A CA 1
ATOM 693 C C . ALA A 1 90 ? 6.344 2.788 5.881 1.00 58.53 90 ALA A C 1
ATOM 695 O O . ALA A 1 90 ? 6.814 2.995 4.750 1.00 58.53 90 ALA A O 1
#

Sequence (90 aa):
MPGTTTEKLVANINYACGSGLADCRAIQEGGPCYSTDIIKVANYAMNVYYYSAGHEDFNCYFDGSGRIVMRAAYILNEANWILHEASWIA

Foldseek 3Di:
DVPDDLVLLVVLLCCLVPVLQADLQQCDVVHVQDDPPSVSSSQNSLQSSCVRVPVDQVSQPSVVQWDQPDDPPPPPPDDDDDDDPCSRTD

pLDDT: mean 80.92, std 18.46, range [38.41, 96.81]

Organism: Zingiber officinale (NCBI:txid94328)

Radius of gyration: 13.51 Å; chains: 1; bounding box: 39×36×22 Å